Protein AF-A0A1X1MVU8-F1 (afdb_monomer)

Foldseek 3Di:
DDDDPPPPDDDDDDADADPPWDWDWADDPQFWIWIWIDGPPDIDIDDDDPRDDDPVNVVVVVVVVVVVVVVVVVVVVVVVVVVPDDDPPPPD

Radius of gyration: 20.68 Å; Cα contacts (8 Å, |Δi|>4): 58; chains: 1; bounding box: 29×40×75 Å

Structure (mmCIF, N/CA/C/O backbone):
data_AF-A0A1X1MVU8-F1
#
_entry.id   AF-A0A1X1MVU8-F1
#
loop_
_atom_site.group_PDB
_atom_site.id
_atom_site.type_symbol
_atom_site.label_atom_id
_atom_site.label_alt_id
_atom_site.label_comp_id
_atom_site.label_asym_id
_atom_site.label_entity_id
_atom_site.label_seq_id
_atom_site.pdbx_PDB_ins_code
_atom_site.Cartn_x
_atom_site.Cartn_y
_atom_site.Cartn_z
_atom_site.occupancy
_atom_site.B_iso_or_equiv
_atom_site.auth_seq_id
_atom_site.auth_comp_id
_atom_site.auth_asym_id
_atom_site.auth_atom_id
_atom_site.pdbx_PDB_model_num
ATOM 1 N N . MET A 1 1 ? 2.145 30.571 29.847 1.00 39.91 1 MET A N 1
ATOM 2 C CA . MET A 1 1 ? 3.179 29.559 29.545 1.00 39.91 1 MET A CA 1
ATOM 3 C C . MET A 1 1 ? 3.032 29.190 28.083 1.00 39.91 1 MET A C 1
ATOM 5 O O . MET A 1 1 ? 2.160 28.403 27.743 1.00 39.91 1 MET A O 1
ATOM 9 N N . SER A 1 2 ? 3.772 29.904 27.237 1.00 43.81 2 SER A N 1
ATOM 10 C CA . SER A 1 2 ? 3.653 29.867 25.778 1.00 43.81 2 SER A CA 1
ATOM 11 C C . SER A 1 2 ? 4.240 28.588 25.191 1.00 43.81 2 SER A C 1
ATOM 13 O O . SER A 1 2 ? 5.166 28.007 25.755 1.00 43.81 2 SER A O 1
ATOM 15 N N . GLY A 1 3 ? 3.632 28.167 24.082 1.00 52.09 3 GLY A N 1
ATOM 16 C CA . GLY A 1 3 ? 3.803 26.882 23.425 1.00 52.09 3 GLY A CA 1
ATOM 17 C C . GLY A 1 3 ? 5.244 26.518 23.102 1.00 52.09 3 GLY A C 1
ATOM 18 O O . GLY A 1 3 ? 5.991 27.283 22.500 1.00 52.09 3 GLY A O 1
ATOM 19 N N . LEU A 1 4 ? 5.587 25.287 23.462 1.00 52.00 4 LEU A N 1
ATOM 20 C CA . LEU A 1 4 ? 6.640 24.556 22.792 1.00 52.00 4 LEU A CA 1
ATOM 21 C C . LEU A 1 4 ? 6.013 23.983 21.520 1.00 52.00 4 LEU A C 1
ATOM 23 O O . LEU A 1 4 ? 5.360 22.939 21.570 1.00 52.00 4 LEU A O 1
ATOM 27 N N . GLU A 1 5 ? 6.163 24.680 20.395 1.00 59.34 5 GLU A N 1
ATOM 28 C CA . GLU A 1 5 ? 6.000 24.023 19.102 1.00 59.34 5 GLU A CA 1
ATOM 29 C C . GLU A 1 5 ? 6.955 22.829 19.096 1.00 59.34 5 GLU A C 1
ATOM 31 O O . GLU A 1 5 ? 8.177 22.988 19.177 1.00 59.34 5 GLU A O 1
ATOM 36 N N . ARG A 1 6 ? 6.404 21.610 19.098 1.00 62.09 6 ARG A N 1
ATOM 37 C CA . ARG A 1 6 ? 7.211 20.420 18.840 1.00 62.09 6 ARG A CA 1
ATOM 38 C C . ARG A 1 6 ? 7.824 20.632 17.469 1.00 62.09 6 ARG A C 1
ATOM 40 O O . ARG A 1 6 ? 7.106 20.624 16.475 1.00 62.09 6 ARG A O 1
ATOM 47 N N . LEU A 1 7 ? 9.140 20.808 17.430 1.00 62.22 7 LEU A N 1
ATOM 48 C CA . LEU A 1 7 ? 9.918 20.678 16.209 1.00 62.22 7 LEU A CA 1
ATOM 49 C C . LEU A 1 7 ? 9.536 19.332 15.593 1.00 62.22 7 LEU A C 1
ATOM 51 O O . LEU A 1 7 ? 9.870 18.277 16.135 1.00 62.22 7 LEU A O 1
ATOM 55 N N . SER A 1 8 ? 8.751 19.370 14.520 1.00 65.31 8 SER A N 1
ATOM 56 C CA . SER A 1 8 ? 8.374 18.169 13.792 1.00 65.31 8 SER A CA 1
ATOM 57 C C . SER A 1 8 ? 9.637 17.644 13.129 1.00 65.31 8 SER A C 1
ATOM 59 O O . SER A 1 8 ? 10.072 18.153 12.098 1.00 65.31 8 SER A O 1
ATOM 61 N N . SER A 1 9 ? 10.268 16.651 13.747 1.00 75.56 9 SER A N 1
ATOM 62 C CA . SER A 1 9 ? 11.353 15.920 13.113 1.00 75.56 9 SER A CA 1
ATOM 63 C C . SER A 1 9 ? 10.764 15.137 11.942 1.00 75.56 9 SER A C 1
ATOM 65 O O . SER A 1 9 ? 9.934 14.252 12.151 1.00 75.56 9 SER A O 1
ATOM 67 N N . SER A 1 10 ? 11.174 15.459 10.717 1.00 78.00 10 SER A N 1
ATOM 68 C CA . SER A 1 10 ? 10.882 14.618 9.557 1.00 78.00 10 SER A CA 1
ATOM 69 C C . SER A 1 10 ? 12.040 13.650 9.324 1.00 78.00 10 SER A C 1
ATOM 71 O O . SER A 1 10 ? 13.203 13.965 9.570 1.00 78.00 10 SER A O 1
ATOM 73 N N . THR A 1 11 ? 11.723 12.437 8.886 1.00 81.38 11 THR A N 1
ATOM 74 C CA . THR A 1 11 ? 12.705 11.459 8.410 1.00 81.38 11 THR A CA 1
ATOM 75 C C . THR A 1 11 ? 12.291 11.059 7.006 1.00 81.38 11 THR A C 1
ATOM 77 O O . THR A 1 11 ? 11.135 10.711 6.781 1.00 81.38 11 THR A O 1
ATOM 80 N N . HIS A 1 12 ? 13.226 11.135 6.063 1.00 81.81 12 HIS A N 1
ATOM 81 C CA . HIS A 1 12 ? 13.014 10.712 4.685 1.00 81.81 12 HIS A CA 1
ATOM 82 C C . HIS A 1 12 ? 13.824 9.446 4.412 1.00 81.81 12 HIS A C 1
ATOM 84 O O . HIS A 1 12 ? 15.021 9.402 4.692 1.00 81.81 12 HIS A O 1
ATOM 90 N N . ILE A 1 13 ? 13.167 8.425 3.862 1.00 80.69 13 ILE A N 1
ATOM 91 C CA . ILE A 1 13 ? 13.794 7.167 3.457 1.00 80.69 13 ILE A CA 1
ATOM 92 C C . ILE A 1 13 ? 13.474 6.962 1.975 1.00 80.69 13 ILE A C 1
ATOM 94 O O . ILE A 1 13 ? 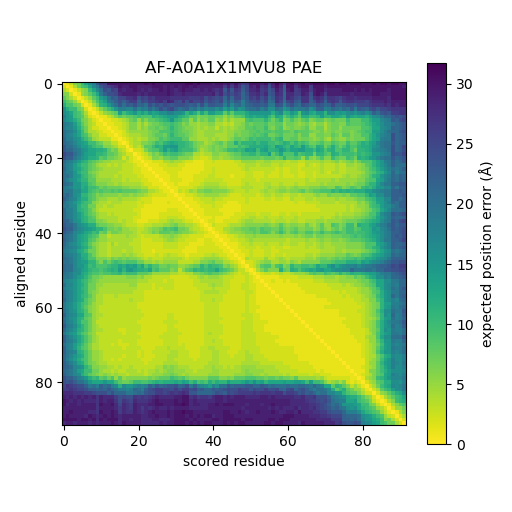12.321 6.734 1.616 1.00 80.69 13 ILE A O 1
ATOM 98 N N . GLY A 1 14 ? 14.494 7.064 1.124 1.00 79.75 14 GLY A N 1
ATOM 99 C CA . GLY A 1 14 ? 14.411 6.758 -0.304 1.00 79.75 14 GLY A CA 1
ATOM 100 C C . GLY A 1 14 ? 14.984 5.373 -0.587 1.00 79.75 14 GLY A C 1
ATOM 101 O O . GLY A 1 14 ? 15.999 4.991 -0.004 1.00 79.75 14 GLY A O 1
ATOM 102 N N . MET A 1 15 ? 14.337 4.603 -1.461 1.00 77.50 15 MET A N 1
ATOM 103 C CA . MET A 1 15 ? 14.736 3.227 -1.753 1.00 77.50 15 MET A CA 1
ATOM 104 C C . MET A 1 15 ? 14.460 2.840 -3.215 1.00 77.50 15 MET A C 1
ATOM 106 O O . MET A 1 15 ? 13.463 3.270 -3.789 1.00 77.50 15 MET A O 1
ATOM 110 N N . HIS A 1 16 ? 15.310 1.989 -3.805 1.00 79.31 16 HIS A N 1
ATOM 111 C CA . HIS A 1 16 ? 15.157 1.496 -5.183 1.00 79.31 16 HIS A CA 1
ATOM 112 C C . HIS A 1 16 ? 14.453 0.138 -5.240 1.00 79.31 16 HIS A C 1
ATOM 114 O O . HIS A 1 16 ? 15.023 -0.867 -4.815 1.00 79.31 16 HIS A O 1
ATOM 120 N N . VAL A 1 17 ? 13.248 0.098 -5.816 1.00 73.19 17 VAL A N 1
ATOM 121 C CA . VAL A 1 17 ? 12.452 -1.131 -5.956 1.00 73.19 17 VAL A CA 1
A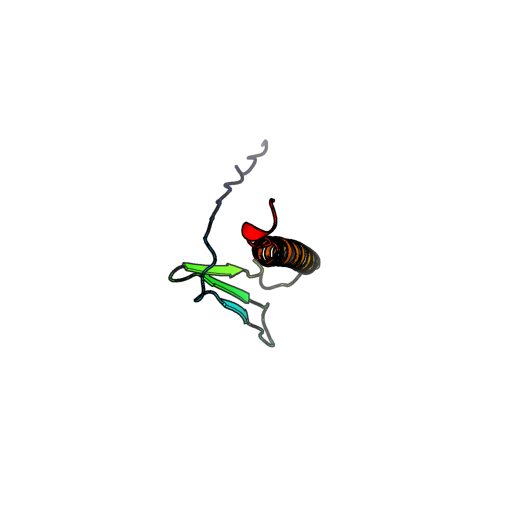TOM 122 C C . VAL A 1 17 ? 13.143 -2.129 -6.893 1.00 73.19 17 VAL A C 1
ATOM 124 O O . VAL A 1 17 ? 13.490 -1.786 -8.020 1.00 73.19 17 VAL A O 1
ATOM 127 N N . GLY A 1 18 ? 13.328 -3.372 -6.436 1.00 76.81 18 GLY A N 1
ATOM 128 C CA . GLY A 1 18 ? 13.946 -4.464 -7.200 1.00 76.81 18 GLY A CA 1
ATOM 129 C C . GLY A 1 18 ? 13.141 -5.767 -7.141 1.00 76.81 18 GLY A C 1
ATOM 130 O O . GLY A 1 18 ? 12.146 -5.871 -6.430 1.00 76.81 18 GLY A O 1
ATOM 131 N N . SER A 1 19 ? 13.591 -6.797 -7.860 1.00 73.25 19 SER A N 1
ATOM 132 C CA . SER A 1 19 ? 12.857 -8.060 -8.084 1.00 73.25 19 SER A CA 1
ATOM 133 C C . SER A 1 19 ? 12.545 -8.900 -6.833 1.00 73.25 19 SER A C 1
ATOM 135 O O . SER A 1 19 ? 11.755 -9.835 -6.918 1.00 73.25 19 SER A O 1
ATOM 137 N N . GLY A 1 20 ? 13.136 -8.583 -5.678 1.00 77.00 20 GLY A N 1
ATOM 138 C CA . GLY A 1 20 ? 12.904 -9.273 -4.400 1.00 77.00 20 GLY A CA 1
ATOM 139 C C . GLY A 1 20 ? 11.956 -8.549 -3.440 1.00 77.00 20 GLY A C 1
ATOM 140 O O . GLY A 1 20 ? 11.898 -8.905 -2.263 1.00 77.00 20 GLY A O 1
ATOM 141 N N . TRP A 1 21 ? 11.282 -7.494 -3.894 1.00 87.50 21 TRP A N 1
ATOM 142 C CA . TRP A 1 21 ? 10.429 -6.680 -3.036 1.00 87.50 21 TRP A CA 1
ATOM 143 C C . TRP A 1 21 ? 9.037 -7.282 -2.886 1.00 87.50 21 TRP A C 1
ATOM 145 O O . TRP A 1 21 ? 8.490 -7.873 -3.815 1.00 87.50 21 TRP A O 1
ATOM 155 N N . SER A 1 22 ? 8.444 -7.112 -1.708 1.00 88.56 22 SER A N 1
ATOM 156 C CA . SER A 1 22 ? 7.091 -7.595 -1.437 1.00 88.56 22 SER A CA 1
ATOM 157 C C . SER A 1 22 ? 6.341 -6.645 -0.523 1.00 88.56 22 SER A C 1
ATOM 159 O O . SER A 1 22 ? 6.914 -6.129 0.437 1.00 88.56 22 SER A O 1
ATOM 161 N N . VAL A 1 23 ? 5.045 -6.500 -0.771 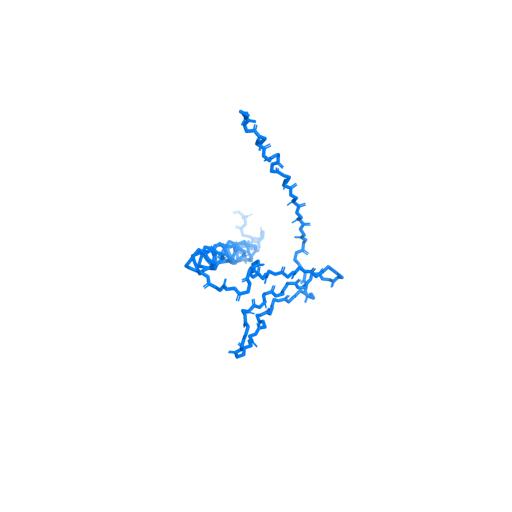1.00 91.31 23 VAL A N 1
ATOM 162 C CA . VAL A 1 23 ? 4.116 -5.795 0.112 1.00 91.31 23 VAL A CA 1
ATOM 163 C C . VAL A 1 23 ? 3.083 -6.794 0.617 1.00 91.31 23 VAL A C 1
ATOM 165 O O . VAL A 1 23 ? 2.572 -7.603 -0.162 1.00 91.31 23 VAL A O 1
ATOM 168 N N . ARG A 1 24 ? 2.780 -6.775 1.916 1.00 93.75 24 ARG A N 1
ATOM 169 C CA . ARG A 1 24 ? 1.763 -7.648 2.511 1.00 93.75 24 ARG A CA 1
ATOM 170 C C . ARG A 1 24 ? 0.966 -6.906 3.576 1.00 93.75 24 ARG A C 1
ATOM 172 O O . ARG A 1 24 ? 1.530 -6.314 4.486 1.00 93.75 24 ARG A O 1
ATOM 179 N N . CYS A 1 25 ? -0.357 -7.001 3.499 1.00 95.19 25 CYS A N 1
ATOM 180 C CA . CYS A 1 25 ? -1.233 -6.605 4.596 1.00 95.19 25 CYS A CA 1
ATOM 181 C C . CYS A 1 25 ? -1.465 -7.811 5.512 1.00 95.19 25 CYS A C 1
ATOM 183 O O . CYS A 1 25 ? -1.948 -8.855 5.071 1.00 95.19 25 CYS A O 1
ATOM 185 N N . HIS A 1 26 ? -1.091 -7.679 6.778 1.00 95.38 26 HIS A N 1
ATOM 186 C CA . HIS A 1 26 ? -1.380 -8.653 7.817 1.00 95.38 26 HIS A CA 1
ATOM 187 C C . HIS A 1 26 ? -2.671 -8.251 8.522 1.00 95.38 26 HIS A C 1
ATOM 189 O O . HIS A 1 26 ? -2.729 -7.195 9.150 1.00 95.38 26 HIS A O 1
ATOM 195 N N . THR A 1 27 ? -3.691 -9.096 8.424 1.00 94.94 27 THR A N 1
ATOM 196 C CA . THR A 1 27 ? -5.007 -8.874 9.028 1.00 94.94 27 THR A CA 1
ATOM 197 C C . THR A 1 27 ? -5.202 -9.772 10.238 1.00 94.94 27 THR A C 1
ATOM 199 O O . THR A 1 27 ? -4.752 -10.920 10.241 1.00 94.94 27 THR A O 1
ATOM 202 N N . TYR A 1 28 ? -5.921 -9.270 11.234 1.00 91.69 28 TYR A N 1
ATOM 203 C CA . TYR A 1 28 ? -6.198 -9.982 12.474 1.00 91.69 28 TYR A CA 1
ATOM 204 C C . TYR A 1 28 ? -7.668 -9.780 12.869 1.00 91.69 28 TYR A C 1
ATOM 206 O O . TYR A 1 28 ? -8.231 -8.740 12.526 1.00 91.69 28 TYR A O 1
ATOM 214 N N . PRO A 1 29 ? -8.305 -10.737 13.567 1.00 90.56 29 PRO A N 1
ATOM 215 C CA . PRO A 1 29 ? -9.702 -10.594 13.988 1.00 90.56 29 PRO A CA 1
ATOM 216 C C . PRO A 1 29 ? -9.919 -9.522 15.063 1.00 90.56 29 PRO A C 1
ATOM 218 O O . PRO A 1 29 ? -11.005 -8.961 15.165 1.00 90.56 29 PRO A O 1
ATOM 221 N N . ASP A 1 30 ? -8.902 -9.275 15.884 1.00 90.94 30 ASP A N 1
ATOM 222 C CA . ASP A 1 30 ? -8.994 -8.588 17.174 1.00 90.94 30 ASP A CA 1
ATOM 223 C C . ASP A 1 30 ? -8.069 -7.369 17.295 1.00 90.94 30 ASP A C 1
ATOM 225 O O . ASP A 1 30 ? -8.056 -6.704 18.328 1.00 90.94 30 ASP A O 1
ATOM 229 N N . ARG A 1 31 ? -7.300 -7.051 16.247 1.00 89.75 31 ARG A N 1
ATOM 230 C CA . ARG A 1 31 ? -6.386 -5.904 16.238 1.00 89.75 31 ARG A CA 1
ATOM 231 C C . ARG A 1 31 ? -6.253 -5.264 14.854 1.00 89.75 31 ARG A C 1
ATOM 233 O O . ARG A 1 31 ? -6.507 -5.931 13.846 1.00 89.75 31 ARG A O 1
ATOM 240 N N . PRO A 1 32 ? -5.817 -3.994 14.784 1.00 92.38 32 PRO A N 1
ATOM 241 C CA . PRO A 1 32 ? -5.628 -3.292 13.521 1.00 92.38 32 PRO A CA 1
ATOM 242 C C . PRO A 1 32 ? -4.655 -3.999 12.565 1.00 92.38 32 PRO A C 1
ATOM 244 O O . PRO A 1 32 ? -3.731 -4.692 13.009 1.00 92.38 32 PRO A O 1
ATOM 247 N N . PRO A 1 33 ? -4.832 -3.818 11.244 1.00 93.94 33 PRO A N 1
ATOM 248 C CA . PRO A 1 33 ? -3.939 -4.405 10.260 1.00 93.94 33 PRO A CA 1
ATOM 249 C C . PRO A 1 33 ? -2.548 -3.765 10.308 1.00 93.94 33 PRO A C 1
ATOM 251 O O . PRO A 1 33 ? -2.385 -2.603 10.685 1.00 93.94 33 PRO A O 1
ATOM 254 N N . ILE A 1 34 ? -1.548 -4.526 9.863 1.00 94.75 34 ILE A N 1
ATOM 255 C CA . ILE A 1 34 ? -0.182 -4.031 9.653 1.00 94.75 34 ILE A CA 1
ATOM 256 C C . ILE A 1 34 ? 0.167 -4.207 8.181 1.00 94.75 34 ILE A C 1
ATOM 258 O O . ILE A 1 34 ? 0.131 -5.328 7.669 1.00 94.75 34 ILE A O 1
ATOM 262 N N . LEU A 1 35 ? 0.543 -3.122 7.508 1.00 94.94 35 LEU A N 1
ATOM 263 C CA . LEU A 1 35 ? 1.083 -3.181 6.152 1.00 94.94 35 LEU A CA 1
ATOM 264 C C . LEU A 1 35 ? 2.606 -3.288 6.232 1.00 94.94 35 LEU A C 1
ATOM 266 O O . LEU A 1 35 ? 3.263 -2.375 6.726 1.00 94.94 35 LEU A O 1
ATOM 270 N N . SER A 1 36 ? 3.167 -4.394 5.754 1.00 93.69 36 SER A N 1
ATOM 271 C CA . SER A 1 36 ? 4.610 -4.592 5.656 1.00 93.69 36 SER A CA 1
ATOM 272 C C . SER A 1 36 ? 5.096 -4.369 4.227 1.00 93.69 36 SER A C 1
ATOM 274 O O . SER A 1 36 ? 4.488 -4.839 3.262 1.00 93.69 36 SER A O 1
ATOM 276 N N . VAL A 1 37 ? 6.215 -3.660 4.099 1.00 91.06 37 VAL A N 1
ATOM 277 C CA . VAL A 1 37 ? 6.980 -3.508 2.862 1.00 91.06 37 VAL A CA 1
ATOM 278 C C . VAL A 1 37 ? 8.370 -4.065 3.122 1.00 91.06 37 VAL A C 1
ATOM 280 O O . VAL A 1 37 ? 9.102 -3.581 3.989 1.00 91.06 37 VAL A O 1
ATOM 283 N N . ARG A 1 38 ? 8.732 -5.101 2.369 1.00 89.06 38 ARG A N 1
ATOM 284 C CA . ARG A 1 38 ? 10.066 -5.692 2.400 1.00 89.06 38 ARG A CA 1
ATOM 285 C C . ARG A 1 38 ? 10.818 -5.299 1.144 1.00 89.06 38 ARG A C 1
ATOM 287 O O . ARG A 1 38 ? 10.361 -5.564 0.034 1.00 89.06 38 ARG A O 1
ATOM 294 N N . ALA A 1 39 ? 11.975 -4.699 1.357 1.00 86.00 39 ALA A N 1
ATOM 295 C CA . ALA A 1 39 ? 12.797 -4.088 0.337 1.00 86.00 39 ALA A CA 1
ATOM 296 C C . ALA A 1 39 ? 14.253 -4.525 0.546 1.00 86.00 39 ALA A C 1
ATOM 298 O O . ALA A 1 39 ? 15.051 -3.836 1.181 1.00 86.00 39 ALA A O 1
ATOM 299 N N . GLY A 1 40 ? 14.573 -5.732 0.069 1.00 80.50 40 GLY A N 1
ATOM 300 C CA . GLY A 1 40 ? 15.832 -6.404 0.395 1.00 80.50 40 GLY A CA 1
ATOM 301 C C . GLY A 1 40 ? 15.920 -6.732 1.890 1.00 80.50 40 GLY A C 1
ATOM 302 O O . GLY A 1 40 ? 15.076 -7.462 2.423 1.00 80.50 40 GLY A O 1
ATOM 303 N N . GLU A 1 41 ? 16.938 -6.188 2.557 1.00 81.00 41 GLU A N 1
ATOM 304 C CA . GLU A 1 41 ? 17.155 -6.331 4.005 1.00 81.00 41 GLU A CA 1
ATOM 305 C C . GLU A 1 41 ? 16.366 -5.312 4.839 1.00 81.00 41 GLU A C 1
ATOM 307 O O . GLU A 1 41 ? 16.190 -5.501 6.042 1.00 81.00 41 GLU A O 1
ATOM 312 N N . THR A 1 42 ? 15.833 -4.263 4.211 1.00 84.19 42 THR A N 1
ATOM 313 C CA . THR A 1 42 ? 15.023 -3.262 4.904 1.00 84.19 42 THR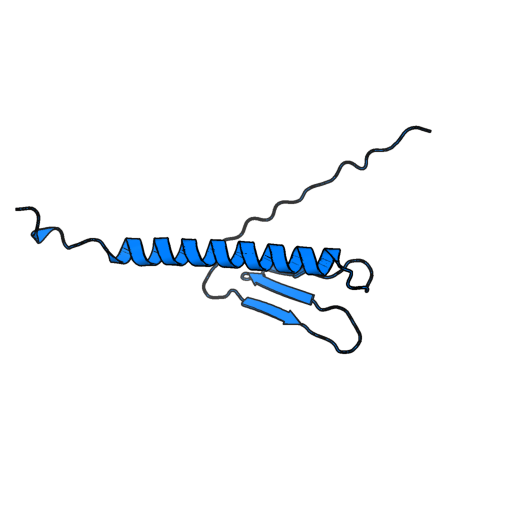 A CA 1
ATOM 314 C C . THR A 1 42 ? 13.578 -3.730 5.020 1.00 84.19 42 THR A C 1
ATOM 316 O O . THR A 1 42 ? 12.962 -4.198 4.055 1.00 84.19 42 THR A O 1
ATOM 319 N N . HIS A 1 43 ? 13.018 -3.548 6.212 1.00 87.19 43 HIS A N 1
ATOM 320 C CA . HIS A 1 43 ? 11.624 -3.829 6.512 1.00 87.19 43 HIS A CA 1
ATOM 321 C C . HIS A 1 43 ? 10.951 -2.573 7.062 1.00 87.19 43 HIS A C 1
ATOM 323 O O . HIS A 1 43 ? 11.349 -2.050 8.102 1.00 87.19 43 HIS A O 1
ATOM 329 N N . LEU A 1 44 ? 9.921 -2.106 6.362 1.00 89.88 44 LEU A N 1
ATOM 330 C CA . LEU A 1 44 ? 9.061 -1.014 6.794 1.00 89.88 44 LEU A CA 1
ATOM 331 C C . LEU A 1 44 ? 7.699 -1.595 7.182 1.00 89.88 44 LEU A C 1
ATOM 333 O O . LEU A 1 44 ? 7.139 -2.409 6.449 1.00 89.88 44 LEU A O 1
ATOM 337 N N . SER A 1 45 ? 7.148 -1.164 8.313 1.00 91.88 45 SER A N 1
ATOM 338 C CA . SER A 1 45 ? 5.792 -1.513 8.735 1.00 91.88 45 SER A CA 1
ATOM 339 C C . SER A 1 45 ? 4.979 -0.257 9.009 1.00 91.88 45 SER A C 1
ATOM 341 O O . SER A 1 45 ? 5.428 0.606 9.762 1.00 91.88 45 SER A O 1
ATOM 343 N N . LEU A 1 46 ? 3.778 -0.181 8.442 1.00 90.94 46 LEU A N 1
ATOM 344 C CA . LEU A 1 46 ? 2.778 0.824 8.780 1.00 90.94 46 LEU A CA 1
ATOM 345 C C . LEU A 1 46 ? 1.713 0.182 9.670 1.00 90.94 46 LEU A C 1
ATOM 347 O O . LEU A 1 46 ? 1.137 -0.852 9.322 1.00 90.94 46 LEU A O 1
ATOM 351 N N . SER A 1 47 ? 1.450 0.816 10.807 1.00 91.31 47 SER A N 1
ATOM 352 C CA . SER A 1 47 ? 0.437 0.422 11.784 1.00 91.31 47 SER A CA 1
ATOM 353 C C . SER A 1 47 ? -0.234 1.667 12.352 1.00 91.31 47 SER A C 1
ATOM 355 O O . SER A 1 47 ? 0.359 2.747 12.367 1.00 91.31 47 SER A O 1
ATOM 357 N N . VAL A 1 48 ? -1.461 1.519 12.846 1.00 89.56 48 VAL A N 1
ATOM 358 C CA . VAL A 1 48 ? -2.116 2.588 13.613 1.00 89.56 48 VAL A CA 1
ATOM 359 C C . VAL A 1 48 ? -1.385 2.793 14.944 1.00 89.56 48 VAL A C 1
ATOM 361 O O . VAL A 1 48 ? -0.832 1.844 15.499 1.00 89.56 48 VAL A O 1
ATOM 364 N N . ALA A 1 49 ? -1.362 4.022 15.461 1.00 82.94 49 ALA A N 1
ATOM 365 C CA . ALA A 1 49 ? -0.566 4.353 16.648 1.00 82.94 49 ALA A CA 1
ATOM 366 C C . ALA A 1 49 ? -1.214 3.939 17.986 1.00 82.94 49 ALA A C 1
ATOM 368 O O . ALA A 1 49 ? -0.497 3.682 18.946 1.00 82.94 49 ALA A O 1
ATOM 369 N N . ASN A 1 50 ? -2.551 3.882 18.055 1.00 77.69 50 ASN A N 1
ATOM 370 C CA . ASN A 1 50 ? -3.307 3.763 19.314 1.00 77.69 50 ASN A CA 1
ATOM 371 C C . ASN A 1 50 ? -4.263 2.554 19.340 1.00 77.69 50 ASN A C 1
ATOM 373 O O . ASN A 1 50 ? -5.336 2.641 19.931 1.00 77.69 50 ASN A O 1
ATOM 377 N N . ASP A 1 51 ? -3.934 1.472 18.630 1.00 78.44 51 ASP A N 1
ATOM 378 C CA . ASP A 1 51 ? -4.737 0.236 18.530 1.00 78.44 51 ASP A CA 1
ATOM 379 C C . ASP A 1 51 ? -6.195 0.399 18.040 1.00 78.44 51 ASP A C 1
ATOM 381 O O . ASP A 1 51 ? -6.955 -0.566 17.979 1.00 78.44 51 ASP A O 1
ATOM 385 N N . ALA A 1 52 ? -6.577 1.601 17.605 1.00 87.44 52 ALA A N 1
ATOM 386 C CA . ALA A 1 52 ? -7.886 1.919 17.057 1.00 87.44 52 ALA A CA 1
ATOM 387 C C . ALA A 1 52 ? -7.752 2.453 15.628 1.00 87.44 52 ALA A C 1
ATOM 389 O O . ALA A 1 52 ? -7.011 3.403 15.365 1.00 87.44 52 ALA A O 1
ATOM 390 N N . VAL A 1 53 ? -8.505 1.857 14.703 1.00 90.38 53 VAL A N 1
ATOM 391 C CA . VAL A 1 53 ? -8.662 2.381 13.343 1.00 90.38 53 VAL A CA 1
ATOM 392 C C . VAL A 1 53 ? -9.686 3.512 13.386 1.00 90.38 53 VAL A C 1
ATOM 394 O O . VAL A 1 53 ? -10.816 3.317 13.830 1.00 90.38 53 VAL A O 1
ATOM 397 N N . THR A 1 54 ? -9.289 4.692 12.922 1.00 91.88 54 THR A N 1
ATOM 398 C CA . THR A 1 54 ? -10.163 5.872 12.810 1.00 91.88 54 THR A CA 1
ATOM 399 C C . THR A 1 54 ? -10.434 6.202 11.344 1.00 91.88 54 THR A C 1
ATOM 401 O O . THR A 1 54 ? -9.767 5.668 10.454 1.00 91.88 54 THR A O 1
ATOM 404 N N . SER A 1 55 ? -11.379 7.110 11.086 1.00 93.69 55 SER A N 1
ATOM 405 C CA . SER A 1 55 ? -11.652 7.622 9.736 1.00 93.69 55 SER A CA 1
ATOM 406 C C . SER A 1 55 ? -10.394 8.169 9.056 1.00 93.69 55 SER A C 1
ATOM 408 O O . SER A 1 55 ? -10.159 7.845 7.898 1.00 93.69 55 SER A O 1
ATOM 410 N N . ASP A 1 56 ? -9.534 8.880 9.792 1.00 92.06 56 ASP A N 1
ATOM 411 C CA . ASP A 1 56 ? -8.278 9.436 9.267 1.00 92.06 56 ASP A CA 1
ATOM 412 C C . ASP A 1 56 ? -7.335 8.345 8.737 1.00 92.06 56 ASP A C 1
ATOM 414 O O . ASP A 1 56 ? -6.679 8.516 7.713 1.00 92.06 56 ASP A O 1
ATOM 418 N N . HIS A 1 57 ? -7.288 7.183 9.398 1.00 91.88 57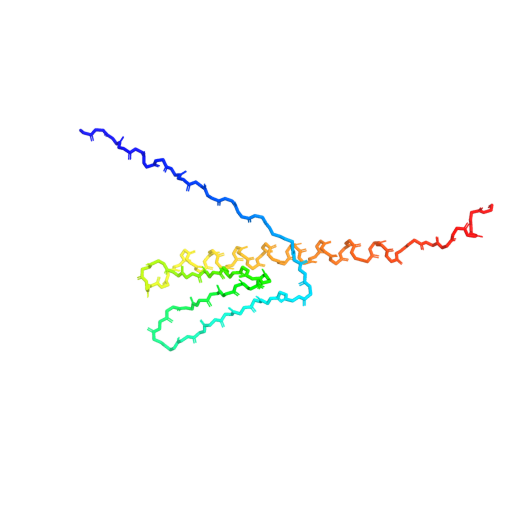 HIS A N 1
ATOM 419 C CA . HIS A 1 57 ? -6.481 6.054 8.930 1.00 91.88 57 HIS A CA 1
ATOM 420 C C . HIS A 1 57 ? -7.043 5.460 7.631 1.00 91.88 57 HIS A C 1
ATOM 422 O O . HIS A 1 57 ? -6.280 5.041 6.760 1.00 91.88 57 HIS A O 1
ATOM 428 N N . VAL A 1 58 ? -8.372 5.422 7.495 1.00 93.81 58 VAL A N 1
ATOM 429 C CA . VAL A 1 58 ? -9.049 4.944 6.281 1.00 93.81 58 VAL A CA 1
ATOM 430 C C . VAL A 1 58 ? -8.846 5.928 5.127 1.00 93.81 58 VAL A C 1
ATOM 432 O O . VAL A 1 58 ? -8.525 5.508 4.018 1.00 93.81 58 VAL A O 1
ATOM 435 N N . GLU A 1 59 ? -8.966 7.229 5.382 1.00 96.50 59 GLU A N 1
ATOM 436 C CA . GLU A 1 59 ? -8.701 8.282 4.396 1.00 96.50 59 GLU A CA 1
ATOM 437 C C . GLU A 1 59 ? -7.238 8.263 3.929 1.00 96.50 59 GLU A C 1
ATOM 439 O O . GLU A 1 59 ? -6.959 8.300 2.725 1.00 96.50 59 GLU A O 1
ATOM 444 N N . PHE A 1 60 ? -6.299 8.105 4.866 1.00 93.69 60 PHE A N 1
ATOM 445 C CA . PHE A 1 60 ? -4.888 7.908 4.547 1.00 93.69 60 PHE A CA 1
ATOM 446 C C . PHE A 1 60 ? -4.676 6.675 3.658 1.00 93.69 60 PHE A C 1
ATOM 448 O O . PHE A 1 60 ? -3.944 6.752 2.672 1.00 93.69 60 PHE A O 1
ATOM 455 N N . ALA A 1 61 ? -5.341 5.553 3.952 1.00 94.44 61 ALA A N 1
ATOM 456 C CA . ALA A 1 61 ? -5.235 4.341 3.142 1.00 94.44 61 ALA A CA 1
ATOM 457 C C . ALA A 1 61 ? -5.768 4.541 1.712 1.00 94.44 61 ALA A C 1
ATOM 459 O O . ALA A 1 61 ? -5.143 4.068 0.760 1.00 94.44 61 ALA A O 1
ATOM 460 N N . TYR A 1 62 ? -6.871 5.276 1.536 1.00 97.81 62 TYR A N 1
ATOM 461 C CA . TYR A 1 62 ? -7.365 5.638 0.203 1.00 97.81 62 TYR A CA 1
ATOM 462 C C . TYR A 1 62 ? -6.397 6.556 -0.548 1.00 97.81 62 TYR A C 1
ATOM 464 O O . TYR A 1 62 ? -6.154 6.345 -1.736 1.00 97.81 62 TYR A O 1
ATOM 472 N N . THR A 1 63 ? -5.797 7.526 0.143 1.00 98.00 63 THR A N 1
ATOM 473 C CA . THR A 1 63 ? -4.779 8.412 -0.443 1.00 98.00 63 THR A CA 1
ATOM 474 C C . THR A 1 63 ? -3.545 7.622 -0.882 1.00 98.00 63 THR A C 1
ATOM 476 O O . THR A 1 63 ? -3.038 7.818 -1.987 1.00 98.00 63 THR A O 1
ATOM 479 N N . LEU A 1 64 ? -3.093 6.675 -0.054 1.00 95.00 64 LEU A N 1
ATOM 480 C CA . LEU A 1 64 ? -1.991 5.775 -0.387 1.00 95.00 64 LEU A CA 1
ATOM 481 C C . LEU A 1 64 ? -2.315 4.923 -1.621 1.00 95.00 64 LEU A C 1
ATOM 483 O O . LEU A 1 64 ? -1.477 4.802 -2.512 1.00 95.00 64 LEU A O 1
ATOM 487 N N . LEU A 1 65 ? -3.524 4.360 -1.698 1.00 96.69 65 LEU A N 1
ATOM 488 C CA . LEU A 1 65 ? -3.968 3.574 -2.850 1.00 96.69 65 LEU A CA 1
ATOM 489 C C . LEU A 1 65 ? -3.957 4.401 -4.144 1.00 96.69 65 LEU A C 1
ATOM 491 O O . LEU A 1 65 ? -3.470 3.921 -5.165 1.00 96.69 65 LEU A O 1
ATOM 495 N N . ALA A 1 66 ? -4.458 5.638 -4.097 1.00 98.06 66 ALA A N 1
ATOM 496 C CA . ALA A 1 66 ? -4.444 6.541 -5.246 1.00 98.06 66 ALA A CA 1
ATOM 497 C C . ALA A 1 66 ? -3.009 6.829 -5.719 1.00 98.06 66 ALA A C 1
ATOM 499 O O . ALA A 1 66 ? -2.701 6.621 -6.889 1.00 98.06 66 ALA A O 1
ATOM 500 N N . ALA A 1 67 ? -2.106 7.186 -4.801 1.00 97.25 67 ALA A N 1
ATOM 501 C CA . ALA A 1 67 ? -0.709 7.465 -5.135 1.00 97.25 67 ALA A CA 1
ATOM 502 C C . ALA A 1 67 ? 0.030 6.243 -5.717 1.00 97.25 67 ALA A C 1
ATOM 504 O O . ALA A 1 67 ? 0.845 6.381 -6.629 1.00 97.25 67 ALA A O 1
ATOM 505 N N . VAL A 1 68 ? -0.255 5.035 -5.213 1.00 94.56 68 VAL A N 1
ATOM 506 C CA . VAL A 1 68 ? 0.304 3.789 -5.766 1.00 94.56 68 VAL A CA 1
ATOM 507 C C . VAL A 1 68 ? -0.212 3.529 -7.183 1.00 94.56 68 VAL A C 1
ATOM 509 O O . VAL A 1 68 ? 0.569 3.111 -8.037 1.00 94.56 68 VAL A O 1
ATOM 512 N N . ASN A 1 69 ? -1.494 3.792 -7.451 1.00 97.75 69 ASN A N 1
ATOM 513 C CA . ASN A 1 69 ? -2.056 3.657 -8.796 1.00 97.75 69 ASN A CA 1
ATOM 514 C C . ASN A 1 69 ? -1.419 4.647 -9.778 1.00 97.75 69 ASN A C 1
ATOM 516 O O . ASN A 1 69 ? -1.035 4.241 -10.872 1.00 97.75 69 ASN A O 1
ATOM 520 N N . ASP A 1 70 ? -1.242 5.908 -9.378 1.00 98.00 70 ASP A N 1
ATOM 521 C CA . ASP A 1 70 ? -0.568 6.913 -10.209 1.00 98.00 70 ASP A CA 1
ATOM 522 C C . ASP A 1 70 ? 0.877 6.493 -10.530 1.00 98.00 70 ASP A C 1
ATOM 524 O O . ASP A 1 70 ? 1.316 6.566 -11.680 1.00 98.00 70 ASP A O 1
ATOM 528 N N . TYR A 1 71 ? 1.602 5.979 -9.529 1.00 94.12 71 TYR A N 1
ATOM 529 C CA . TYR A 1 71 ? 2.949 5.435 -9.717 1.00 94.12 71 TYR A CA 1
ATOM 530 C C . TYR A 1 71 ? 2.971 4.260 -10.705 1.00 94.12 71 TYR A C 1
ATOM 532 O O . TYR A 1 71 ? 3.824 4.220 -11.594 1.00 94.12 71 TYR A O 1
ATOM 540 N N . LEU A 1 72 ? 2.027 3.320 -10.581 1.00 95.25 72 LEU A N 1
ATOM 541 C CA . LEU A 1 72 ? 1.912 2.175 -11.485 1.00 95.25 72 LEU A CA 1
ATOM 542 C C . LEU A 1 72 ? 1.684 2.623 -12.933 1.00 95.25 72 LEU A C 1
ATOM 544 O O . LEU A 1 72 ? 2.410 2.175 -13.822 1.00 95.25 72 LEU A O 1
ATOM 548 N N . ILE A 1 73 ? 0.722 3.523 -13.154 1.00 97.06 73 ILE A N 1
ATOM 549 C CA . ILE A 1 73 ? 0.391 4.053 -14.485 1.00 97.06 73 ILE A CA 1
ATOM 550 C C . ILE A 1 73 ? 1.635 4.662 -15.139 1.00 97.06 73 ILE A C 1
ATOM 552 O O . ILE A 1 73 ? 1.923 4.398 -16.308 1.00 97.06 73 ILE A O 1
ATOM 556 N N . GLU A 1 74 ? 2.412 5.440 -14.385 1.00 96.50 74 GLU A N 1
ATOM 557 C CA . GLU A 1 74 ? 3.618 6.076 -14.912 1.00 96.50 74 GLU A CA 1
ATOM 558 C C . GLU A 1 74 ? 4.738 5.063 -15.205 1.00 96.50 74 GLU A C 1
ATOM 560 O O . GLU A 1 74 ? 5.403 5.150 -16.243 1.00 96.50 74 GLU A O 1
ATOM 565 N N . CYS A 1 75 ? 4.922 4.052 -14.349 1.00 93.12 75 CYS A N 1
ATOM 566 C CA . CYS A 1 75 ? 5.856 2.957 -14.617 1.00 93.12 75 CYS A CA 1
ATOM 567 C C . CYS A 1 75 ? 5.501 2.196 -15.900 1.00 93.12 75 CYS A C 1
ATOM 569 O O . CYS A 1 75 ? 6.392 1.886 -16.696 1.00 93.12 75 CYS A O 1
ATOM 571 N N . GLU A 1 76 ? 4.220 1.905 -16.118 1.00 95.19 76 GLU A N 1
ATOM 572 C CA . GLU A 1 76 ? 3.745 1.249 -17.337 1.00 95.19 76 GLU A CA 1
ATOM 573 C C . GLU A 1 76 ? 3.967 2.133 -18.563 1.00 95.19 76 GLU A C 1
ATOM 575 O O . GLU A 1 76 ? 4.538 1.667 -19.554 1.00 95.19 76 GLU A O 1
ATO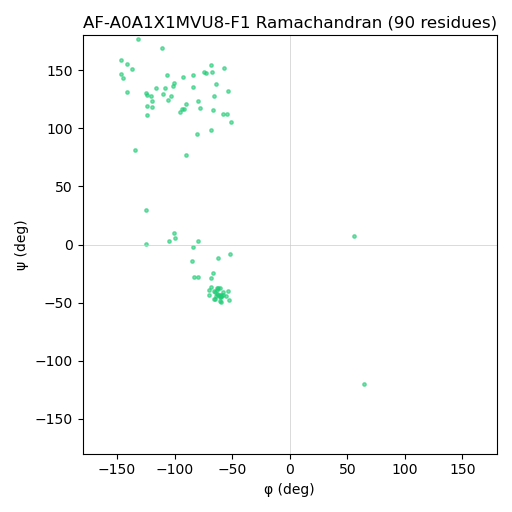M 580 N N . ARG A 1 77 ? 3.612 3.421 -18.480 1.00 95.56 77 ARG A N 1
ATOM 581 C CA . ARG A 1 77 ? 3.844 4.395 -19.555 1.00 95.56 77 ARG A CA 1
ATOM 582 C C . ARG A 1 77 ? 5.310 4.407 -19.991 1.00 95.56 77 ARG A C 1
ATOM 584 O O . ARG A 1 77 ? 5.591 4.323 -21.186 1.00 95.56 77 ARG A O 1
ATOM 591 N N . ILE A 1 78 ? 6.243 4.469 -19.038 1.00 94.25 78 ILE A N 1
ATOM 592 C CA . ILE A 1 78 ? 7.688 4.452 -19.315 1.00 94.25 78 ILE A CA 1
ATOM 593 C C . ILE A 1 78 ? 8.115 3.104 -19.909 1.00 94.25 78 ILE A C 1
ATOM 595 O O . ILE A 1 78 ? 8.806 3.074 -20.928 1.00 94.25 78 ILE A O 1
ATOM 599 N N . ARG A 1 79 ? 7.685 1.984 -19.315 1.00 88.62 79 ARG A N 1
ATOM 600 C CA . ARG A 1 79 ? 8.027 0.632 -19.784 1.00 88.62 79 ARG A CA 1
ATOM 601 C C . ARG A 1 79 ? 7.603 0.401 -21.236 1.00 88.62 79 ARG A C 1
ATOM 603 O O . ARG A 1 79 ? 8.354 -0.213 -21.990 1.00 88.62 79 ARG A O 1
ATOM 610 N N . PHE A 1 80 ? 6.420 0.874 -21.621 1.00 89.06 80 PHE A N 1
ATOM 611 C CA . PHE A 1 80 ? 5.897 0.702 -22.976 1.00 89.06 80 PHE A CA 1
ATOM 612 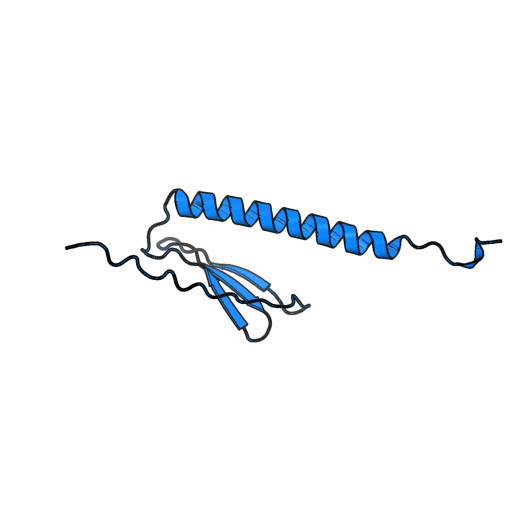C C . PHE A 1 80 ? 6.427 1.740 -23.970 1.00 89.06 80 PHE A C 1
ATOM 614 O O . PHE A 1 80 ? 6.572 1.406 -25.142 1.00 89.06 80 PHE A O 1
ATOM 621 N N . ALA A 1 81 ? 6.795 2.948 -23.530 1.00 85.00 81 ALA A N 1
ATOM 622 C CA . ALA A 1 81 ? 7.464 3.926 -24.392 1.00 85.00 81 ALA A CA 1
ATOM 623 C C . ALA A 1 81 ? 8.837 3.428 -24.881 1.00 85.00 81 ALA A C 1
ATOM 625 O O . ALA A 1 81 ? 9.182 3.618 -26.042 1.00 85.00 81 ALA A O 1
ATOM 626 N N . VAL A 1 82 ? 9.589 2.725 -24.025 1.00 67.25 82 VAL A N 1
ATOM 627 C CA . VAL A 1 82 ? 10.902 2.137 -24.370 1.00 67.25 82 VAL A CA 1
ATOM 628 C C . VAL A 1 82 ? 10.791 1.004 -25.403 1.00 67.25 82 VAL A C 1
ATOM 630 O O . VAL A 1 82 ? 11.738 0.738 -26.134 1.00 67.25 82 VAL A O 1
ATOM 633 N N . LEU A 1 83 ? 9.632 0.347 -25.506 1.00 61.62 83 LEU A N 1
A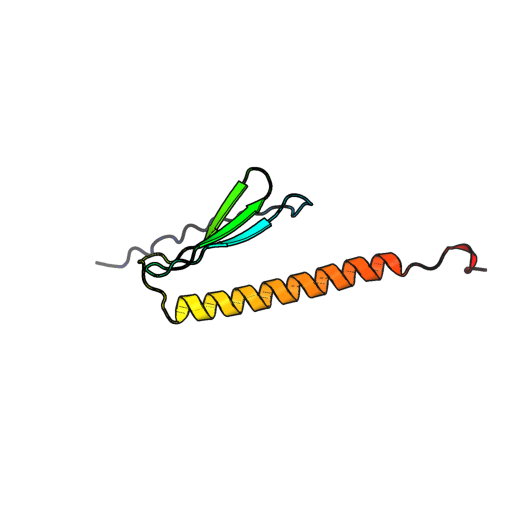TOM 634 C CA . LEU A 1 83 ? 9.375 -0.708 -26.496 1.00 61.62 83 LEU A CA 1
ATOM 635 C C . LEU A 1 83 ? 8.941 -0.160 -27.870 1.00 61.62 83 LEU A C 1
ATOM 637 O O . LEU A 1 83 ? 8.700 -0.948 -28.782 1.00 61.62 83 LEU A O 1
ATOM 641 N N . GLY A 1 84 ? 8.803 1.163 -28.008 1.00 56.81 84 GLY A N 1
ATOM 642 C CA . GLY A 1 84 ? 8.242 1.828 -29.183 1.00 56.81 84 GLY A CA 1
ATOM 643 C C . GLY A 1 84 ? 9.245 2.420 -30.175 1.00 56.81 84 GLY A C 1
ATOM 644 O O . GLY A 1 84 ? 8.794 3.083 -31.104 1.00 56.81 84 GLY A O 1
ATOM 645 N N . ASP A 1 85 ? 10.558 2.217 -30.016 1.00 55.94 85 ASP A N 1
ATOM 646 C CA . ASP A 1 85 ? 11.538 2.740 -30.979 1.00 55.94 85 ASP A CA 1
ATOM 647 C C . ASP A 1 85 ? 11.580 1.850 -32.240 1.00 55.94 85 ASP A C 1
ATOM 649 O O . ASP A 1 85 ? 11.891 0.655 -32.142 1.00 55.94 85 ASP A O 1
ATOM 653 N N . PRO A 1 86 ? 11.243 2.370 -33.437 1.00 53.81 86 PRO A N 1
ATOM 654 C CA . PRO A 1 86 ? 11.384 1.614 -34.668 1.00 53.81 86 PRO A CA 1
ATOM 655 C C . PRO A 1 86 ? 12.871 1.492 -35.037 1.00 53.81 86 PRO A C 1
ATOM 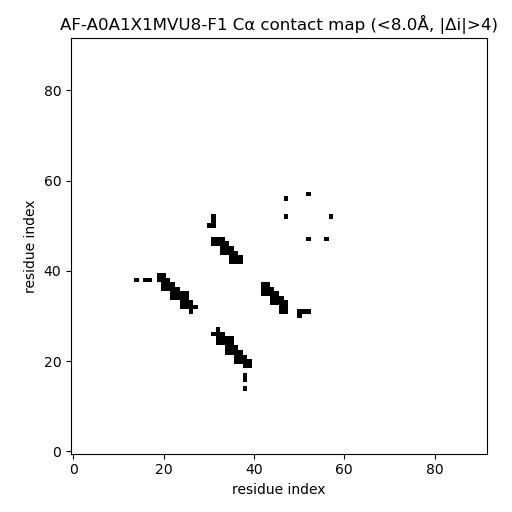657 O O . PRO A 1 86 ? 13.659 2.401 -34.777 1.00 53.81 86 PRO A O 1
ATOM 660 N N . PRO A 1 87 ? 13.288 0.381 -35.662 1.00 51.66 87 PRO A N 1
ATOM 661 C CA . PRO A 1 87 ? 14.689 0.164 -35.998 1.00 51.66 87 PRO A CA 1
ATOM 662 C C . PRO A 1 87 ? 15.197 1.203 -37.018 1.00 51.66 87 PRO A C 1
ATOM 664 O O . PRO A 1 87 ? 14.522 1.489 -38.006 1.00 51.66 87 PRO A O 1
ATOM 667 N N . GLU A 1 88 ? 16.421 1.709 -36.804 1.00 57.62 88 GLU A N 1
ATOM 668 C CA . GLU A 1 88 ? 17.110 2.778 -37.568 1.00 57.62 88 GLU A CA 1
ATOM 669 C C . GLU A 1 88 ? 17.173 2.589 -39.102 1.00 57.62 88 GLU A C 1
ATOM 671 O O . GLU A 1 88 ? 17.546 3.509 -39.822 1.00 57.62 88 GLU A O 1
ATOM 676 N N . HIS A 1 89 ? 16.780 1.437 -39.650 1.00 59.97 89 HIS A N 1
ATOM 677 C CA . HIS A 1 89 ? 16.853 1.163 -41.090 1.00 59.97 89 HIS A CA 1
ATOM 678 C C . HIS A 1 89 ? 15.714 1.774 -41.928 1.00 59.97 89 HIS A C 1
ATOM 680 O O . HIS A 1 89 ? 15.665 1.537 -43.134 1.00 59.97 89 HIS A O 1
ATOM 686 N N . LEU A 1 90 ? 14.798 2.539 -41.321 1.00 57.81 90 LEU A N 1
ATOM 687 C CA . LEU A 1 90 ? 13.725 3.259 -42.028 1.00 57.81 90 LEU A CA 1
ATOM 688 C C . LEU A 1 90 ? 13.959 4.775 -42.149 1.00 57.81 90 LEU A C 1
ATOM 690 O O . LEU A 1 90 ? 13.118 5.468 -42.716 1.00 57.81 90 LEU A O 1
ATOM 694 N N . ALA A 1 91 ? 15.096 5.293 -41.677 1.00 50.59 91 ALA A N 1
ATOM 695 C CA . ALA A 1 91 ? 15.539 6.653 -41.983 1.00 50.59 91 ALA A CA 1
ATOM 696 C C . ALA A 1 91 ? 16.408 6.633 -43.254 1.00 50.59 91 ALA A C 1
ATOM 698 O O . ALA A 1 91 ? 17.636 6.661 -43.177 1.00 50.59 91 ALA A O 1
ATOM 699 N N . ALA A 1 92 ? 15.765 6.515 -44.417 1.00 46.78 92 ALA A N 1
ATOM 700 C CA . ALA A 1 92 ? 16.386 6.710 -45.729 1.00 46.78 92 ALA A CA 1
ATOM 701 C C . ALA A 1 92 ? 15.834 7.976 -46.392 1.00 46.78 92 ALA A C 1
ATOM 703 O O . ALA A 1 92 ? 14.603 8.189 -46.303 1.00 46.78 92 ALA A O 1
#

pLDDT: mean 82.44, std 15.32, range [39.91, 98.06]

Solvent-accessible surface area (backbone atoms only — not comparable to full-atom values): 6118 Å² total; per-residue (Å²): 136,82,82,78,76,73,79,79,82,81,84,88,85,88,82,84,90,56,99,74,50,50,76,47,78,47,78,55,99,87,49,68,52,36,42,37,40,36,57,76,93,46,74,48,75,50,64,67,92,74,77,55,87,48,70,67,58,54,53,50,51,53,52,51,52,51,55,51,50,56,52,49,54,52,52,49,53,53,60,54,56,71,73,64,73,76,72,79,88,74,79,122

Nearest PDB structures (foldseek):
  9e7f-assembly1_AE  TM=4.217E-01  e=1.025E+00  Pyrobaculum calidifontis JCM 11548
  8gdw-assembly1_BBB  TM=3.199E-01  e=8.562E-01  Synechocystis sp. PCC 6803
  9asm-assembly1_B  TM=3.364E-01  e=1.025E+00  Homo sapiens
  2na4-assembly1_A  TM=4.066E-01  e=2.517E+00  Escherichia coli K-12

Mean predicted aligned error: 10.09 Å

Sequence (92 aa):
MSGLERLSSSTHIGMHVGSGWSVRCHTYPDRPPILSVRAGETHLSLSVANDAVTSDHVEFAYTLLAAVNDYLIECERIRFAVLGDPPEHLAA

Secondary structure (DSSP, 8-state):
------------------TT-EEEEE--SSS--EEEEEETTEEEEE--SSS---HHHHHHHHHHHHHHHHHHHHHHHHHHHGGGPPPGGG--